Protein AF-A0A947NE36-F1 (afdb_monomer)

pLDDT: mean 70.94, std 20.32, range [39.41, 96.12]

Foldseek 3Di:
DDDPPCPPPNDDDFDWDDDPHDIDTPVPDDPVNVVVVVPDDDDDPPVVVVPPPDDDPPPDDPPPPPDDDPDDDD

Solvent-accessible surface area (backbone atoms only — not comparable to full-atom values): 5460 Å² total; per-residue (Å²): 142,87,81,79,80,78,44,102,78,75,58,94,75,88,56,68,45,76,66,95,86,50,76,43,55,57,88,76,56,54,73,66,58,55,52,60,55,68,72,57,82,82,85,72,69,73,59,58,80,75,76,48,82,81,77,65,94,80,71,72,78,78,74,80,73,80,78,80,79,84,80,82,80,132

Sequence (74 aa):
MGNDQENVCGKKMEIYSRIVGYFRPVSNWNGGKKEEFKDRLEYNVKNITEGKQVIDPVTISVKEKQSEQVKVAA

Secondary structure (DSSP, 8-state):
-------TTSSPPPPEEE-SSSEEEGGG--HHHHHHHHTPPPP-GGGGTTT-----TT-------PPPP-----

Structure (mmCIF, N/CA/C/O backbone):
data_AF-A0A947NE36-F1
#
_entry.id   AF-A0A947NE36-F1
#
loop_
_atom_site.group_PDB
_atom_site.id
_atom_site.type_symbol
_atom_site.label_atom_id
_atom_site.label_alt_id
_atom_site.label_comp_id
_atom_site.label_asym_id
_atom_site.label_entity_id
_atom_site.label_seq_id
_atom_site.pdbx_PDB_ins_code
_atom_site.Cartn_x
_atom_site.Cartn_y
_atom_site.Cartn_z
_atom_site.occupancy
_atom_site.B_iso_or_equiv
_atom_site.auth_seq_id
_atom_site.auth_comp_id
_atom_site.auth_asym_id
_atom_site.auth_atom_id
_atom_site.pdbx_PDB_model_num
ATOM 1 N N . MET A 1 1 ? -2.426 -26.660 -5.381 1.00 42.12 1 MET A N 1
ATOM 2 C CA . MET A 1 1 ? -1.720 -25.380 -5.168 1.00 42.12 1 MET A CA 1
ATOM 3 C C . MET A 1 1 ? -1.758 -24.647 -6.491 1.00 42.12 1 MET A C 1
ATOM 5 O O . MET A 1 1 ? -1.010 -25.007 -7.382 1.00 42.12 1 MET A O 1
ATOM 9 N N . GLY A 1 2 ? -2.711 -23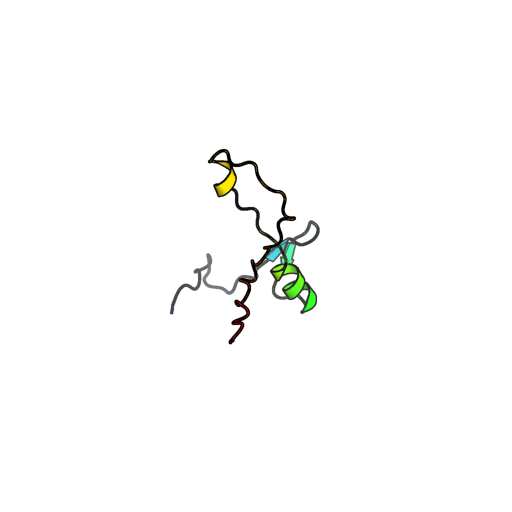.748 -6.683 1.00 48.53 2 GLY A N 1
ATOM 10 C CA . GLY A 1 2 ? -2.855 -23.044 -7.951 1.00 48.53 2 GLY A CA 1
ATOM 11 C C . GLY A 1 2 ? -3.866 -21.938 -7.763 1.00 48.53 2 GLY A C 1
ATOM 12 O O . GLY A 1 2 ? -4.999 -22.234 -7.406 1.00 48.53 2 GLY A O 1
ATOM 13 N N . ASN A 1 3 ? -3.395 -20.703 -7.881 1.00 54.66 3 ASN A N 1
ATOM 14 C CA . ASN A 1 3 ? -4.164 -19.506 -8.212 1.00 54.66 3 ASN A CA 1
ATOM 15 C C . ASN A 1 3 ? -3.149 -18.376 -8.427 1.00 54.66 3 ASN A C 1
ATOM 17 O O . ASN A 1 3 ? -3.113 -17.387 -7.699 1.00 54.66 3 ASN A O 1
ATOM 21 N N . ASP A 1 4 ? -2.282 -18.564 -9.418 1.00 57.28 4 ASP A N 1
ATOM 22 C CA . ASP A 1 4 ? -1.548 -17.467 -10.031 1.00 57.28 4 ASP A CA 1
ATOM 23 C C . ASP A 1 4 ? -2.559 -16.742 -10.922 1.00 57.28 4 ASP A C 1
ATOM 25 O O . ASP A 1 4 ? -2.966 -17.272 -11.953 1.00 57.28 4 ASP A O 1
ATOM 29 N N . GLN A 1 5 ? -3.061 -15.585 -10.478 1.00 59.81 5 GLN A N 1
ATOM 30 C CA . GLN A 1 5 ? -3.932 -14.738 -11.293 1.00 59.81 5 GLN A CA 1
ATOM 31 C C . GLN A 1 5 ? -3.253 -14.485 -12.642 1.00 59.81 5 GLN A C 1
ATOM 33 O O . GLN A 1 5 ? -2.286 -13.724 -12.721 1.00 59.81 5 GLN A O 1
ATOM 38 N N . GLU A 1 6 ? -3.761 -15.139 -13.685 1.00 60.94 6 GLU A N 1
ATOM 39 C CA . GLU A 1 6 ? -3.299 -14.977 -15.054 1.00 60.94 6 GLU A CA 1
ATOM 40 C C . GLU A 1 6 ? -3.577 -13.535 -15.469 1.00 60.94 6 GLU A C 1
ATOM 42 O O . GLU A 1 6 ? -4.711 -13.090 -15.653 1.00 60.94 6 GLU A O 1
ATOM 47 N N . ASN A 1 7 ? -2.517 -12.745 -15.506 1.00 70.56 7 ASN A N 1
ATOM 48 C CA . ASN A 1 7 ? -2.586 -11.382 -15.971 1.00 70.56 7 ASN A CA 1
ATOM 49 C C . ASN A 1 7 ? -2.707 -11.367 -17.496 1.00 70.56 7 ASN A C 1
ATOM 51 O O . ASN A 1 7 ? -2.260 -12.297 -18.157 1.00 70.56 7 ASN A O 1
ATOM 55 N N . VAL A 1 8 ? -3.226 -10.268 -18.050 1.00 76.31 8 VAL A N 1
ATOM 56 C CA . VAL A 1 8 ? -3.629 -10.088 -19.466 1.00 76.31 8 VAL A CA 1
ATOM 57 C C . VAL A 1 8 ? -2.608 -10.576 -20.525 1.00 76.31 8 VAL A C 1
ATOM 59 O O . VAL A 1 8 ? -2.978 -10.767 -21.677 1.00 76.31 8 VAL A O 1
ATOM 62 N N . CYS A 1 9 ? -1.335 -10.810 -20.176 1.00 79.62 9 CYS A N 1
ATOM 63 C CA . CYS A 1 9 ? -0.325 -11.385 -21.076 1.00 79.62 9 CYS A CA 1
ATOM 64 C C . CYS A 1 9 ? 0.586 -12.481 -20.470 1.00 79.62 9 CYS A C 1
ATOM 66 O O . CYS A 1 9 ? 1.646 -12.749 -21.035 1.00 79.62 9 CYS A O 1
ATOM 68 N N . GLY A 1 10 ? 0.237 -13.081 -19.324 1.00 79.31 10 GLY A N 1
ATOM 69 C CA . GLY A 1 10 ? 1.003 -14.175 -18.697 1.00 79.31 10 GLY A CA 1
ATOM 70 C C . GLY A 1 10 ? 2.399 -13.792 -18.179 1.00 79.31 10 GLY A C 1
ATOM 71 O O . GLY A 1 10 ? 3.237 -14.653 -17.917 1.00 79.31 10 GLY A O 1
ATOM 72 N N . LYS A 1 11 ? 2.691 -12.492 -18.067 1.00 80.38 11 LYS A N 1
ATOM 73 C CA . LYS A 1 11 ? 3.982 -11.962 -17.589 1.00 80.38 11 LYS A CA 1
ATOM 74 C C . LYS A 1 11 ? 3.913 -11.562 -16.121 1.00 80.38 11 LYS A C 1
ATOM 76 O O . LYS A 1 11 ? 2.907 -11.038 -15.671 1.00 80.38 11 LYS A O 1
ATOM 81 N N . LYS A 1 12 ? 5.007 -11.662 -15.369 1.00 81.94 12 LYS A N 1
ATOM 82 C CA . LYS A 1 12 ? 5.029 -11.132 -13.997 1.00 81.94 12 LYS A CA 1
ATOM 83 C C . LYS A 1 12 ? 4.689 -9.634 -13.995 1.00 81.94 12 LYS A C 1
ATOM 85 O O . LYS A 1 12 ? 5.395 -8.846 -14.620 1.00 81.94 12 LYS A O 1
ATOM 90 N N . MET A 1 13 ? 3.620 -9.249 -13.298 1.00 86.38 13 MET A N 1
ATOM 91 C CA . MET A 1 13 ? 3.263 -7.841 -13.120 1.00 86.38 13 MET A CA 1
ATOM 92 C C . MET A 1 13 ? 3.917 -7.266 -11.873 1.00 86.38 13 MET A C 1
ATOM 94 O O . MET A 1 13 ? 4.143 -7.963 -10.881 1.00 86.38 13 MET A O 1
ATOM 98 N N . GLU A 1 14 ? 4.200 -5.972 -11.928 1.00 90.06 14 GLU A N 1
ATOM 99 C CA . GLU A 1 14 ? 4.648 -5.232 -10.764 1.00 90.06 14 GLU A CA 1
ATOM 100 C C . GLU A 1 14 ? 3.445 -4.761 -9.947 1.00 90.06 14 GLU A C 1
ATOM 102 O O . GLU A 1 14 ? 2.495 -4.182 -10.472 1.00 90.06 14 GLU A O 1
ATOM 107 N N . ILE A 1 15 ? 3.483 -5.038 -8.646 1.00 90.81 15 ILE A N 1
ATOM 108 C CA . ILE A 1 15 ? 2.412 -4.686 -7.718 1.00 90.81 15 ILE A CA 1
ATOM 109 C C . ILE A 1 15 ? 2.732 -3.323 -7.114 1.00 90.81 15 ILE A C 1
ATOM 111 O O . ILE A 1 15 ? 3.814 -3.119 -6.558 1.00 90.81 15 ILE A O 1
ATOM 115 N N . TYR A 1 16 ? 1.771 -2.408 -7.183 1.00 93.50 16 TYR A N 1
ATOM 116 C CA . TYR A 1 16 ? 1.864 -1.067 -6.616 1.00 93.50 16 TYR A CA 1
ATOM 117 C C . TYR A 1 16 ? 0.925 -0.923 -5.424 1.00 93.50 16 TYR A C 1
ATOM 119 O O . TYR A 1 16 ? -0.170 -1.479 -5.407 1.00 93.50 16 TYR A O 1
ATOM 127 N N . SER A 1 17 ? 1.343 -0.140 -4.431 1.00 92.31 17 SER A N 1
ATOM 128 C CA . SER A 1 17 ? 0.511 0.198 -3.276 1.00 92.31 17 SER A CA 1
ATOM 129 C C . SER A 1 17 ? 0.636 1.681 -2.931 1.00 92.31 17 SER A C 1
ATOM 131 O O . SER A 1 17 ? 1.664 2.317 -3.197 1.00 92.31 17 SER A O 1
ATOM 133 N N . ARG A 1 18 ? -0.442 2.255 -2.385 1.00 93.50 18 ARG A N 1
ATOM 134 C CA . ARG A 1 18 ? -0.533 3.678 -2.044 1.00 93.50 18 ARG A CA 1
ATOM 135 C C . ARG A 1 18 ? 0.060 3.942 -0.660 1.00 93.50 18 ARG A C 1
ATOM 137 O O . ARG A 1 18 ? -0.327 3.325 0.338 1.00 93.50 18 ARG A O 1
ATOM 144 N N . ILE A 1 19 ? 0.983 4.900 -0.599 1.00 90.75 19 ILE A N 1
ATOM 145 C CA . ILE A 1 19 ? 1.599 5.360 0.653 1.00 90.75 19 ILE A CA 1
ATOM 146 C C . ILE A 1 19 ? 1.002 6.729 1.025 1.00 90.75 19 ILE A C 1
ATOM 148 O O . ILE A 1 19 ? -0.217 6.844 1.131 1.00 90.75 19 ILE A O 1
ATOM 152 N N . VAL A 1 20 ? 1.815 7.772 1.207 1.00 91.94 20 VAL A N 1
ATOM 153 C CA . VAL A 1 20 ? 1.365 9.118 1.599 1.00 91.94 20 VAL A CA 1
ATOM 154 C C . VAL A 1 20 ? 0.993 9.917 0.348 1.00 91.94 20 VAL A C 1
ATOM 156 O O . VAL A 1 20 ? 1.680 10.849 -0.048 1.00 91.94 20 VAL A O 1
ATOM 159 N N . GLY A 1 21 ? -0.063 9.485 -0.340 1.00 93.56 21 GLY A N 1
ATOM 160 C CA . GLY A 1 21 ? -0.630 10.219 -1.478 1.00 93.56 21 GLY A CA 1
ATOM 161 C C . GLY A 1 21 ? -0.215 9.750 -2.875 1.00 93.56 21 GLY A C 1
ATOM 162 O O . GLY A 1 21 ? -0.897 10.111 -3.827 1.00 93.56 21 GLY A O 1
ATOM 163 N N . TYR A 1 22 ? 0.801 8.893 -3.016 1.00 94.88 22 TYR A N 1
ATOM 164 C CA . TYR A 1 22 ? 1.249 8.359 -4.314 1.00 94.88 22 TYR A CA 1
ATOM 165 C C . TYR A 1 22 ? 1.454 6.836 -4.295 1.00 94.88 22 TYR A C 1
ATOM 167 O O . TYR A 1 22 ? 1.529 6.215 -3.227 1.00 94.88 22 TYR A O 1
ATOM 175 N N . PHE A 1 23 ? 1.533 6.239 -5.488 1.00 95.69 23 PHE A N 1
ATOM 176 C CA . PHE A 1 23 ? 1.775 4.809 -5.686 1.00 95.69 23 PHE A CA 1
ATOM 177 C C . PHE A 1 23 ? 3.273 4.496 -5.764 1.00 95.69 23 PHE A C 1
ATOM 179 O O . PHE A 1 23 ? 4.019 5.176 -6.464 1.00 95.69 23 PHE A O 1
ATOM 186 N N . ARG A 1 24 ? 3.710 3.439 -5.070 1.00 93.88 24 ARG A N 1
ATOM 187 C CA . ARG A 1 24 ? 5.093 2.935 -5.094 1.00 93.88 24 ARG A CA 1
ATOM 188 C C . ARG A 1 24 ? 5.101 1.41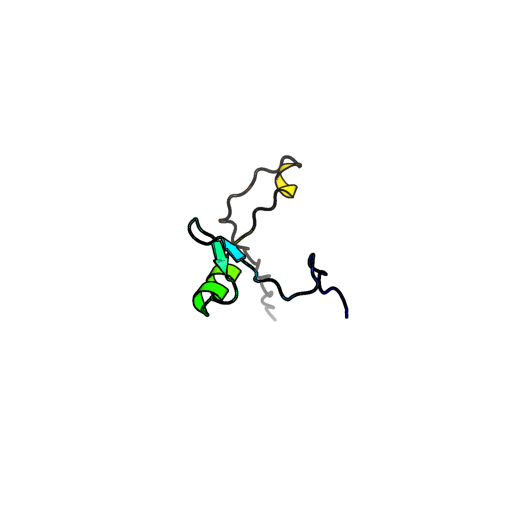9 -5.339 1.00 93.88 24 ARG A C 1
ATOM 190 O O . ARG A 1 24 ? 4.253 0.739 -4.750 1.00 93.88 24 ARG A O 1
ATOM 197 N N . PRO A 1 25 ? 6.060 0.874 -6.115 1.00 94.81 25 PRO A N 1
ATOM 198 C CA . PRO A 1 25 ? 6.223 -0.568 -6.259 1.00 94.81 25 PRO A CA 1
ATOM 199 C C . PRO A 1 25 ? 6.447 -1.230 -4.901 1.00 94.81 25 PRO A C 1
ATOM 201 O O . PRO A 1 25 ? 7.322 -0.813 -4.134 1.00 94.81 25 PRO A O 1
ATOM 204 N N . VAL A 1 26 ? 5.688 -2.283 -4.614 1.00 92.25 26 VAL A N 1
ATOM 205 C CA . VAL A 1 26 ? 5.819 -3.073 -3.380 1.00 92.25 26 VAL A CA 1
ATOM 206 C C . VAL A 1 26 ? 7.172 -3.788 -3.332 1.00 92.25 26 VAL A C 1
ATOM 208 O O . VAL A 1 26 ? 7.760 -3.936 -2.261 1.00 92.25 26 VAL A O 1
ATOM 211 N N . SER A 1 27 ? 7.729 -4.131 -4.498 1.00 92.81 27 SER A N 1
ATOM 212 C CA . SER A 1 27 ? 9.090 -4.666 -4.644 1.00 92.81 27 SER A CA 1
ATOM 213 C C . SER A 1 27 ? 10.158 -3.769 -4.003 1.00 92.81 27 SER A C 1
ATOM 215 O O . SER A 1 27 ? 11.155 -4.270 -3.493 1.00 92.81 27 SER A O 1
ATOM 217 N N . ASN A 1 28 ? 9.926 -2.450 -3.957 1.00 91.94 28 ASN A N 1
ATOM 218 C CA . ASN A 1 28 ? 10.881 -1.455 -3.459 1.00 91.94 28 ASN A CA 1
ATOM 219 C C . ASN A 1 28 ? 10.645 -1.068 -1.985 1.00 91.94 28 ASN A C 1
ATOM 221 O O . ASN A 1 28 ? 11.067 0.015 -1.554 1.00 91.94 28 ASN A O 1
ATOM 225 N N . TRP A 1 29 ? 9.919 -1.886 -1.217 1.00 92.62 29 TRP A N 1
ATOM 226 C CA . TRP A 1 29 ? 9.667 -1.645 0.205 1.00 92.62 29 TRP A CA 1
ATOM 227 C C . TRP A 1 29 ? 10.814 -2.158 1.078 1.00 92.62 29 TRP A C 1
ATOM 229 O O . TRP A 1 29 ? 11.214 -3.321 0.993 1.00 92.62 29 TRP A O 1
ATOM 239 N N . ASN A 1 30 ? 11.300 -1.297 1.973 1.00 93.44 30 ASN A N 1
ATOM 240 C CA . ASN A 1 30 ? 12.243 -1.677 3.022 1.00 93.44 30 ASN A CA 1
ATOM 241 C C . ASN A 1 30 ? 11.522 -2.387 4.191 1.00 93.44 30 ASN A C 1
ATOM 243 O O . ASN A 1 30 ? 10.293 -2.478 4.209 1.00 93.44 30 ASN A O 1
ATOM 247 N N . GLY A 1 31 ? 12.283 -2.901 5.163 1.00 96.12 31 GLY A N 1
ATOM 248 C CA . GLY A 1 31 ? 11.732 -3.628 6.316 1.00 96.12 31 GLY A CA 1
ATOM 249 C C . GLY A 1 31 ? 10.701 -2.816 7.105 1.00 96.12 31 GLY A C 1
ATOM 250 O O . GLY A 1 31 ? 9.587 -3.291 7.307 1.00 96.12 31 GLY A O 1
ATOM 251 N N . GLY A 1 32 ? 11.025 -1.562 7.436 1.00 95.88 32 GLY A N 1
ATOM 252 C CA . GLY A 1 32 ? 10.123 -0.678 8.180 1.00 95.88 32 GLY A CA 1
ATOM 253 C C . GLY A 1 32 ? 8.800 -0.427 7.458 1.00 95.88 32 GLY A C 1
ATOM 254 O O . GLY A 1 32 ? 7.748 -0.512 8.070 1.00 95.88 32 GLY A O 1
ATOM 255 N N . LYS A 1 33 ? 8.805 -0.225 6.133 1.00 94.25 33 LYS A N 1
ATOM 256 C CA . LYS A 1 33 ? 7.556 -0.034 5.374 1.00 94.25 33 LYS A CA 1
ATOM 257 C C . LYS A 1 33 ? 6.676 -1.279 5.339 1.00 94.25 33 LYS A C 1
ATOM 259 O O . LYS A 1 33 ? 5.457 -1.145 5.292 1.00 94.25 33 LYS A O 1
ATOM 264 N N . LYS A 1 34 ? 7.271 -2.475 5.362 1.00 93.38 34 LYS A N 1
ATOM 265 C CA . LYS A 1 34 ? 6.510 -3.728 5.470 1.00 93.38 34 LYS A CA 1
ATOM 266 C C . LYS A 1 34 ? 5.865 -3.865 6.846 1.00 93.38 34 LYS A C 1
ATOM 268 O O . LYS A 1 34 ? 4.740 -4.340 6.913 1.00 93.38 34 LYS A O 1
ATOM 273 N N . GLU A 1 35 ? 6.565 -3.467 7.905 1.00 94.62 35 GLU A N 1
ATOM 274 C CA . GLU A 1 35 ? 6.033 -3.460 9.272 1.00 94.62 35 GLU A CA 1
ATOM 275 C C . GLU A 1 35 ? 4.923 -2.419 9.430 1.00 94.62 35 GLU A C 1
ATOM 277 O O . GLU A 1 35 ? 3.790 -2.795 9.707 1.00 94.62 35 GLU A O 1
ATOM 282 N N . GLU A 1 36 ? 5.180 -1.163 9.053 1.00 91.88 36 GLU A N 1
ATOM 283 C CA . GLU A 1 36 ? 4.168 -0.099 9.079 1.00 91.88 36 GLU A CA 1
ATOM 284 C C . GLU A 1 36 ? 2.905 -0.457 8.286 1.00 91.88 36 GLU A C 1
ATOM 286 O O . GLU A 1 36 ? 1.813 -0.009 8.620 1.00 91.88 36 GLU A O 1
ATOM 291 N N . PHE A 1 37 ? 3.030 -1.223 7.195 1.00 91.56 37 PHE A N 1
ATOM 292 C CA . PHE A 1 37 ? 1.867 -1.672 6.435 1.00 91.56 37 PHE A CA 1
ATOM 293 C C . PHE A 1 37 ? 1.054 -2.746 7.166 1.00 91.56 37 PHE A C 1
ATOM 295 O O . PHE A 1 37 ? -0.166 -2.739 7.039 1.00 91.56 37 PHE A O 1
ATOM 302 N N . LYS A 1 38 ? 1.696 -3.644 7.926 1.00 91.62 38 LYS A N 1
ATOM 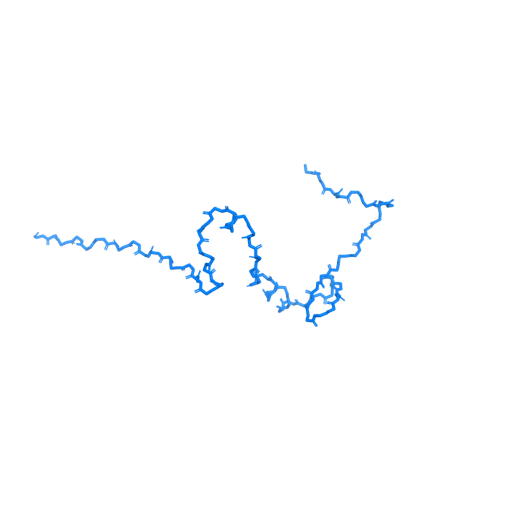303 C CA . LYS A 1 38 ? 1.002 -4.662 8.737 1.00 91.62 38 LYS A CA 1
ATOM 304 C C . LYS A 1 38 ? 0.182 -4.037 9.859 1.00 91.62 38 LYS A C 1
ATOM 3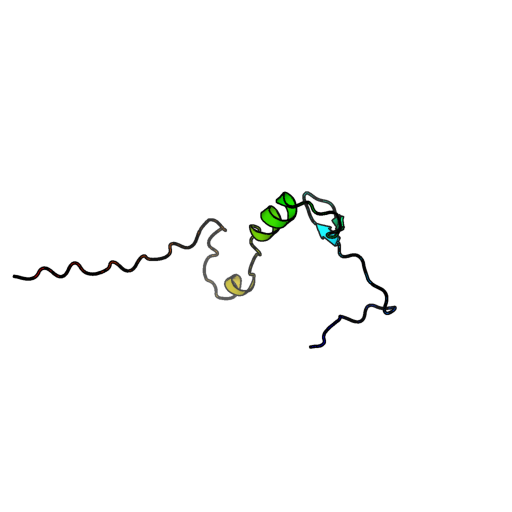06 O O . LYS A 1 38 ? -0.863 -4.576 10.202 1.00 91.62 38 LYS A O 1
ATOM 311 N N . ASP A 1 39 ? 0.639 -2.905 10.379 1.00 91.88 39 ASP A N 1
ATOM 312 C CA . ASP A 1 39 ? -0.054 -2.178 11.442 1.00 91.88 39 ASP A CA 1
ATOM 313 C C . ASP A 1 39 ? -1.230 -1.332 10.919 1.00 91.88 39 ASP A C 1
ATOM 315 O O . ASP A 1 39 ? -1.979 -0.747 11.704 1.00 91.88 39 ASP A O 1
ATOM 319 N N . ARG A 1 40 ? -1.431 -1.250 9.593 1.00 90.81 40 ARG A N 1
ATOM 320 C CA . ARG A 1 40 ? -2.581 -0.539 9.018 1.00 90.81 40 ARG A CA 1
ATOM 321 C C . ARG A 1 40 ? -3.869 -1.311 9.269 1.00 90.81 40 ARG A C 1
ATOM 323 O O . ARG A 1 40 ? -3.954 -2.508 9.017 1.00 90.81 40 ARG A O 1
ATOM 330 N N . LEU A 1 41 ? -4.904 -0.576 9.658 1.00 87.69 41 LEU A N 1
ATOM 331 C CA . LEU A 1 41 ? -6.252 -1.104 9.824 1.00 87.69 41 LEU A CA 1
ATOM 332 C C . LEU A 1 41 ? -7.091 -0.812 8.580 1.00 87.69 41 LEU A C 1
ATOM 334 O O . LEU A 1 41 ? -7.108 0.313 8.072 1.00 87.69 41 LEU A O 1
ATOM 338 N N . GLU A 1 42 ? -7.791 -1.831 8.091 1.00 85.44 42 GLU A N 1
ATOM 339 C CA . GLU A 1 42 ? -8.788 -1.678 7.038 1.00 85.44 42 GLU A CA 1
ATOM 340 C C . GLU A 1 42 ? -10.127 -1.217 7.617 1.00 85.44 42 GLU A C 1
ATOM 342 O O . GLU A 1 42 ? -10.518 -1.579 8.728 1.00 85.44 42 GLU A O 1
ATOM 347 N N . TYR A 1 43 ? -10.854 -0.420 6.840 1.00 83.44 43 TYR A N 1
ATOM 348 C CA . TYR A 1 43 ? -12.200 -0.024 7.212 1.00 83.44 43 TYR A CA 1
ATOM 349 C C . TYR A 1 43 ? -13.200 -1.099 6.776 1.00 83.44 43 TYR A C 1
ATOM 351 O O . TYR A 1 43 ? -13.363 -1.355 5.582 1.00 83.44 43 TYR A O 1
ATOM 359 N N . ASN A 1 44 ? -13.893 -1.719 7.732 1.00 81.12 44 ASN A N 1
ATOM 360 C CA . ASN A 1 44 ? -14.911 -2.724 7.437 1.00 81.12 44 ASN A CA 1
ATOM 361 C C . ASN A 1 44 ? -16.306 -2.085 7.350 1.00 81.12 44 ASN A C 1
ATOM 363 O O . ASN A 1 44 ? -16.957 -1.825 8.361 1.00 81.12 44 ASN A O 1
ATOM 367 N N . VAL A 1 45 ? -16.777 -1.886 6.117 1.00 73.00 45 VAL A N 1
ATOM 368 C CA . VAL A 1 45 ? -18.059 -1.232 5.793 1.00 73.00 45 VAL A CA 1
ATOM 369 C C . VAL A 1 45 ? -19.282 -2.083 6.184 1.00 73.00 45 VAL A C 1
ATOM 371 O O . VAL A 1 45 ? -20.380 -1.551 6.332 1.00 73.00 45 VAL A O 1
ATOM 374 N N . LYS A 1 46 ? -19.128 -3.400 6.398 1.00 69.38 46 LYS A N 1
ATOM 375 C CA . LYS A 1 46 ? -20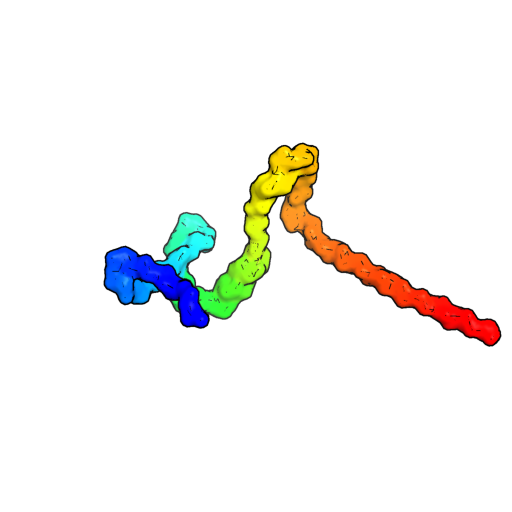.268 -4.300 6.673 1.00 69.38 46 LYS A CA 1
ATOM 376 C C . LYS A 1 46 ? -20.960 -3.976 8.002 1.00 69.38 46 LYS A C 1
ATOM 378 O O . LYS A 1 46 ? -22.183 -4.044 8.080 1.00 69.38 46 LYS A O 1
ATOM 383 N N . ASN A 1 47 ? -20.204 -3.512 8.999 1.00 59.25 47 ASN A N 1
ATOM 384 C CA . ASN A 1 47 ? -20.726 -3.168 10.329 1.00 59.25 47 ASN A CA 1
ATOM 385 C C . ASN A 1 47 ? -21.621 -1.913 10.352 1.00 59.25 47 ASN A C 1
ATOM 387 O O . ASN A 1 47 ? -22.269 -1.648 11.358 1.00 59.25 47 ASN A O 1
ATOM 391 N N . ILE A 1 48 ? -21.666 -1.138 9.263 1.00 61.03 48 ILE A N 1
ATOM 392 C CA . ILE A 1 48 ? -22.439 0.113 9.187 1.00 61.03 48 ILE A CA 1
ATOM 393 C C . ILE A 1 48 ? -23.910 -0.169 8.856 1.00 61.03 48 ILE A C 1
ATOM 395 O O . ILE A 1 48 ? -24.803 0.556 9.286 1.00 61.03 48 ILE A O 1
ATOM 399 N N . THR A 1 49 ? -24.178 -1.240 8.102 1.00 59.25 49 THR A N 1
ATOM 400 C CA . THR A 1 49 ? -25.522 -1.532 7.572 1.00 59.25 49 THR A CA 1
ATOM 401 C C . THR A 1 49 ? -26.516 -2.042 8.620 1.00 59.25 49 THR A C 1
ATOM 403 O O . THR A 1 49 ? -27.720 -1.951 8.404 1.00 59.25 49 THR A O 1
ATOM 406 N N . GLU A 1 50 ? -26.039 -2.493 9.784 1.00 55.97 50 GLU A N 1
ATOM 407 C CA . GLU A 1 50 ? -26.870 -3.020 10.880 1.00 55.97 50 GLU A CA 1
ATOM 408 C C . GLU A 1 50 ? -27.127 -1.998 12.006 1.00 55.97 50 GLU A C 1
ATOM 410 O O . GLU A 1 50 ? -27.436 -2.375 13.136 1.00 55.97 50 GLU A O 1
ATOM 415 N N . GLY A 1 51 ? -26.976 -0.695 11.740 1.00 53.38 51 GLY A N 1
ATOM 416 C CA . GLY A 1 51 ? -27.365 0.361 12.687 1.00 53.38 51 GLY A CA 1
ATOM 417 C C . GLY A 1 51 ? -26.585 0.384 14.011 1.00 53.38 51 GLY A C 1
ATOM 418 O O . GLY A 1 51 ? -26.982 1.086 14.941 1.00 53.38 51 GLY A O 1
ATOM 419 N N . LYS A 1 52 ? -25.468 -0.346 14.121 1.00 50.91 52 LYS A N 1
ATOM 420 C CA . LYS A 1 52 ? -24.545 -0.235 15.256 1.00 50.91 52 LYS A CA 1
ATOM 421 C C . LYS A 1 52 ? -23.618 0.953 15.016 1.00 50.91 52 LYS A C 1
ATOM 423 O O . LYS A 1 52 ? -22.924 1.009 14.004 1.00 50.91 52 LYS A O 1
ATOM 428 N N . GLN A 1 53 ? -23.637 1.912 15.942 1.00 49.16 53 GLN A N 1
AT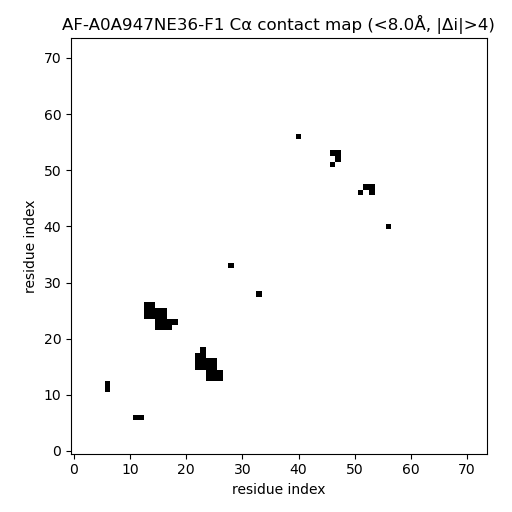OM 429 C CA . GLN A 1 53 ? -22.756 3.076 15.911 1.00 49.16 53 GLN A CA 1
ATOM 430 C C . GLN A 1 53 ? -21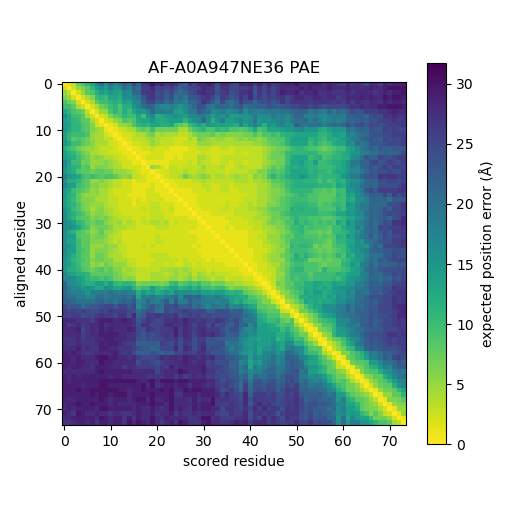.299 2.617 15.799 1.00 49.16 53 GLN A C 1
ATOM 432 O O . GLN A 1 53 ? -20.816 1.808 16.591 1.00 49.16 53 GLN A O 1
ATOM 437 N N . VAL A 1 54 ? -20.641 3.112 14.757 1.00 50.34 54 VAL A N 1
ATOM 438 C CA . VAL A 1 54 ? -19.253 2.824 14.415 1.00 50.34 54 VAL A CA 1
ATOM 439 C C . VAL A 1 54 ? -18.374 3.374 15.532 1.00 50.34 54 VAL A C 1
ATOM 441 O O . VAL A 1 54 ? -18.316 4.582 15.730 1.00 50.34 54 VAL A O 1
ATOM 444 N N . ILE A 1 55 ? -17.705 2.487 16.264 1.00 50.41 55 ILE A N 1
ATOM 445 C CA . ILE A 1 55 ? -16.581 2.880 17.109 1.00 50.41 55 ILE A CA 1
ATOM 446 C C . ILE A 1 55 ? -15.391 3.192 16.203 1.00 50.41 55 ILE A C 1
ATOM 448 O O . ILE A 1 55 ? -14.963 2.367 15.393 1.00 50.41 55 ILE A O 1
ATOM 452 N N . ASP A 1 56 ? -14.886 4.411 16.337 1.00 50.44 56 ASP A N 1
ATOM 453 C CA . ASP A 1 56 ? -13.614 4.871 15.799 1.00 50.44 56 ASP A CA 1
ATOM 454 C C . ASP A 1 56 ? -12.471 3.862 16.060 1.00 50.44 56 ASP A C 1
ATOM 456 O O . ASP A 1 56 ? -12.525 3.084 17.021 1.00 50.44 56 ASP A O 1
ATOM 460 N N . PRO A 1 57 ? -11.394 3.875 15.250 1.00 50.09 57 PRO A N 1
ATOM 461 C CA . PRO A 1 57 ? -10.310 2.876 15.259 1.00 50.09 57 PRO A CA 1
ATOM 462 C C . PRO A 1 57 ? -9.483 2.757 16.562 1.00 50.09 57 PRO A C 1
ATOM 464 O O . PRO A 1 57 ? -8.468 2.067 16.577 1.00 50.09 57 PRO A O 1
ATOM 467 N N . VAL A 1 58 ? -9.894 3.385 17.668 1.00 51.34 58 VAL A N 1
ATOM 468 C CA . VAL A 1 58 ? -9.219 3.360 18.982 1.00 51.34 58 VAL A CA 1
ATOM 469 C C . VAL A 1 58 ? -9.830 2.325 19.940 1.00 51.34 58 VAL A C 1
ATOM 471 O O . VAL A 1 58 ? -9.581 2.356 21.137 1.00 51.34 58 VAL A O 1
ATOM 474 N N . THR A 1 59 ? -10.578 1.331 19.458 1.00 51.62 59 THR A N 1
ATOM 475 C CA . THR A 1 59 ? -10.879 0.157 20.302 1.00 51.62 59 THR A CA 1
ATOM 476 C C . THR A 1 59 ? -9.836 -0.921 20.042 1.00 51.62 59 THR A C 1
ATOM 478 O O . THR A 1 59 ? -10.081 -1.930 19.383 1.00 51.62 59 THR A O 1
ATOM 481 N N . ILE A 1 60 ? -8.622 -0.674 20.543 1.00 45.19 60 ILE A N 1
ATOM 482 C CA . ILE A 1 60 ? -7.603 -1.710 20.696 1.00 45.19 60 ILE A CA 1
ATOM 483 C C . ILE A 1 60 ? -8.200 -2.758 21.628 1.00 45.19 60 ILE A C 1
ATOM 485 O O . ILE A 1 60 ? -8.425 -2.492 22.804 1.00 45.19 60 ILE A O 1
ATOM 489 N N . SER A 1 61 ? -8.481 -3.928 21.060 1.00 46.50 61 SER A N 1
ATOM 490 C CA . SER A 1 61 ? -8.687 -5.219 21.716 1.00 46.50 61 SER A CA 1
ATOM 491 C C . SER A 1 61 ? -8.271 -5.234 23.194 1.00 46.50 61 SER A C 1
ATOM 493 O O . SER A 1 61 ? -7.120 -5.540 23.519 1.00 46.50 61 SER A O 1
ATOM 495 N N . VAL A 1 62 ? -9.208 -4.966 24.107 1.00 42.59 62 VAL A N 1
ATOM 496 C CA . VAL A 1 62 ? -9.048 -5.410 25.491 1.00 42.59 62 VAL A CA 1
ATOM 497 C C . VAL A 1 62 ? -9.178 -6.926 25.429 1.00 42.59 62 VAL A C 1
ATOM 499 O O . VAL A 1 62 ? -10.275 -7.467 25.347 1.00 42.59 62 VAL A O 1
ATOM 502 N N . LYS A 1 63 ? -8.047 -7.637 25.388 1.00 40.62 63 LYS A N 1
ATOM 503 C CA . LYS A 1 63 ? -8.050 -9.057 25.737 1.00 40.62 63 LYS A CA 1
ATOM 504 C C . LYS A 1 63 ? -8.429 -9.115 27.213 1.00 40.62 63 LYS A C 1
ATOM 506 O O . LYS A 1 63 ? -7.605 -8.774 28.060 1.00 40.62 63 LYS A O 1
ATOM 511 N N . GLU A 1 64 ? -9.663 -9.509 27.514 1.00 42.00 64 GLU A N 1
ATOM 512 C CA . GLU A 1 64 ? -10.031 -9.970 28.851 1.00 42.00 64 GLU A CA 1
ATOM 513 C C . GLU A 1 64 ? -9.028 -11.056 29.262 1.00 42.00 64 GLU A C 1
ATOM 515 O O . GLU A 1 64 ? -9.024 -12.168 28.733 1.00 42.00 64 GLU A O 1
ATOM 520 N N . LYS A 1 65 ? -8.122 -10.724 30.188 1.00 39.50 65 LYS A N 1
ATOM 521 C CA . LYS A 1 65 ? -7.441 -11.739 30.987 1.00 39.50 65 LYS A CA 1
ATOM 522 C C . LYS A 1 65 ? -8.519 -12.350 31.877 1.00 39.50 65 LYS A C 1
ATOM 524 O O . LYS A 1 65 ? -8.941 -11.704 32.832 1.00 39.50 65 LYS A O 1
ATOM 529 N N . GLN A 1 66 ? -8.960 -13.571 31.572 1.00 39.41 66 GLN A N 1
ATOM 530 C CA . GLN A 1 66 ? -9.668 -14.381 32.561 1.00 39.41 66 GLN A CA 1
ATOM 531 C C . GLN A 1 66 ? -8.753 -14.5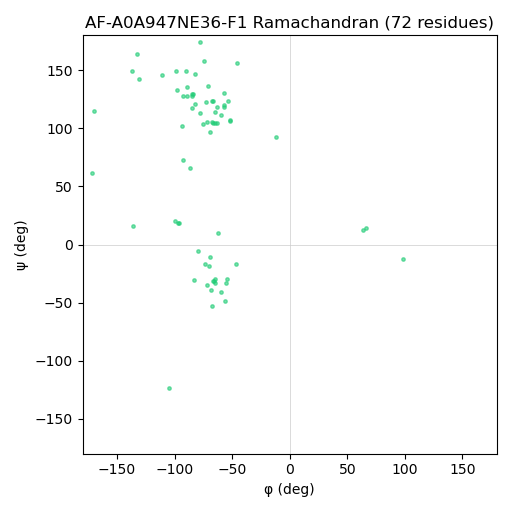26 33.779 1.00 39.41 66 GLN A C 1
ATOM 533 O O . GLN A 1 66 ? -7.622 -15.001 33.672 1.00 39.41 66 GLN A O 1
ATOM 538 N N . SER A 1 67 ? -9.222 -14.028 34.917 1.00 43.56 67 SER A N 1
ATOM 539 C CA . SER A 1 67 ? -8.574 -14.177 36.209 1.00 43.56 67 SER A CA 1
ATOM 540 C C . SER A 1 67 ? -8.540 -15.656 36.586 1.00 43.56 67 SER A C 1
ATOM 542 O O . SER A 1 67 ? -9.570 -16.311 36.735 1.00 43.56 67 SER A O 1
ATOM 544 N N . GLU A 1 68 ? -7.335 -16.191 36.741 1.00 49.78 68 GLU A N 1
ATOM 545 C CA . GLU A 1 68 ? -7.124 -17.500 37.341 1.00 49.78 68 GLU A CA 1
ATOM 546 C C . GLU A 1 68 ? -7.504 -17.414 38.828 1.00 49.78 68 GLU A C 1
ATOM 548 O O . GLU A 1 68 ? -7.036 -16.541 39.562 1.00 49.78 68 GLU A O 1
ATOM 553 N N . GLN A 1 69 ? -8.438 -18.264 39.255 1.00 49.06 69 GLN A N 1
ATOM 554 C CA . GLN A 1 69 ? -8.982 -18.267 40.611 1.00 49.06 69 GLN A CA 1
ATOM 555 C C . GLN A 1 69 ? -7.900 -18.673 41.620 1.00 49.06 69 GLN A C 1
ATOM 557 O O . GLN A 1 69 ? -7.337 -19.766 41.533 1.00 49.06 69 GLN A O 1
ATOM 562 N N . VAL A 1 70 ? -7.649 -17.826 42.621 1.00 46.19 70 VAL A N 1
ATOM 563 C CA . VAL A 1 70 ? -6.844 -18.188 43.793 1.00 46.19 70 VAL A CA 1
ATOM 564 C C . VAL A 1 70 ? -7.617 -19.244 44.584 1.00 46.19 70 VAL A C 1
ATOM 566 O O . VAL A 1 70 ? -8.592 -18.935 45.268 1.00 46.19 70 VAL A O 1
ATOM 569 N N . LYS A 1 71 ? -7.193 -20.507 44.489 1.00 51.59 71 LYS A N 1
ATOM 570 C CA . LYS A 1 71 ? -7.648 -21.561 45.400 1.00 51.59 71 LYS A CA 1
ATOM 571 C C . LYS A 1 71 ? -7.008 -21.316 46.765 1.00 51.59 71 LYS A C 1
ATOM 573 O O . LYS A 1 71 ? -5.820 -21.566 46.944 1.00 51.59 71 LYS A O 1
ATOM 578 N N . VAL A 1 72 ? -7.795 -20.825 47.718 1.00 49.12 72 VAL A N 1
ATOM 579 C CA . VAL A 1 72 ? -7.456 -20.878 49.143 1.00 49.12 72 VAL A CA 1
ATOM 580 C C . VAL A 1 72 ? -7.743 -22.304 49.608 1.00 49.12 72 VAL A C 1
ATOM 582 O O . VAL A 1 72 ? -8.893 -22.738 49.582 1.00 49.12 72 VAL A O 1
ATOM 585 N N . ALA A 1 73 ? -6.702 -23.051 49.969 1.00 54.91 73 ALA A N 1
ATOM 586 C CA . ALA A 1 73 ? -6.852 -24.290 50.722 1.00 54.91 73 ALA A CA 1
ATOM 587 C C . ALA A 1 73 ? -6.816 -23.942 52.215 1.00 54.91 73 ALA A C 1
ATOM 589 O O . ALA A 1 73 ? -5.925 -23.210 52.653 1.00 54.91 73 ALA A O 1
ATOM 590 N N . ALA A 1 74 ? -7.837 -24.408 52.932 1.00 47.94 74 ALA A N 1
ATOM 591 C CA . ALA A 1 74 ? -7.946 -24.380 54.386 1.00 47.94 74 ALA A CA 1
ATOM 592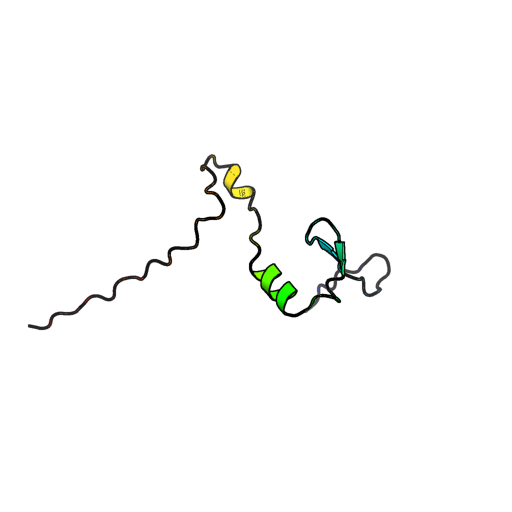 C C . ALA A 1 74 ? -7.078 -25.469 55.032 1.00 47.94 74 ALA A C 1
ATOM 594 O O . ALA A 1 74 ? -6.813 -26.485 54.346 1.00 47.94 74 ALA A O 1
#

Radius of gyration: 21.94 Å; Cα contacts (8 Å, |Δi|>4): 25; chains: 1; bounding box: 40×36×76 Å

Mean predicted aligned error: 14.93 Å